Protein AF-A0A962FQV8-F1 (afdb_monomer)

Foldseek 3Di:
DDDDDDPPVVVVVVVVVVVVVVVVVVCPDPLNVCPVVDAQADPPPRDHDDPVCSVVSVVCVVVVPPPDDDD

Secondary structure (DSSP, 8-state):
--------HHHHHHHHHHHHHHHHHHHTSHHHHHHHHS-SB-TTT--B--TTTHHHHHHHHHH--------

Mean predicted aligned error: 11.12 Å

Radius of gyration: 20.38 Å; Cα contacts (8 Å, |Δi|>4): 25; chains: 1; bounding box: 38×38×53 Å

Structure (mmCIF, N/CA/C/O backbone):
data_AF-A0A962FQV8-F1
#
_entry.id   AF-A0A962FQV8-F1
#
loop_
_atom_site.group_PDB
_atom_site.id
_atom_site.type_symbol
_atom_site.label_atom_id
_atom_site.label_alt_id
_atom_site.label_comp_id
_atom_site.label_asym_id
_atom_site.label_entity_id
_atom_site.label_seq_id
_atom_site.pdbx_PDB_ins_code
_atom_site.Cartn_x
_atom_site.Cartn_y
_atom_site.Cartn_z
_atom_site.occupancy
_atom_site.B_iso_or_equiv
_atom_site.auth_seq_id
_atom_site.auth_comp_id
_atom_site.auth_asym_id
_atom_site.auth_atom_id
_atom_site.pdbx_PDB_model_num
ATOM 1 N N . MET A 1 1 ? -18.839 -32.415 36.655 1.00 39.75 1 MET A N 1
ATOM 2 C CA . MET A 1 1 ? -19.283 -31.005 36.710 1.00 39.75 1 MET A CA 1
ATOM 3 C C . MET A 1 1 ? -18.324 -30.185 35.857 1.00 39.75 1 MET A C 1
ATOM 5 O O . MET A 1 1 ? -17.159 -30.074 36.222 1.00 39.75 1 MET A O 1
ATOM 9 N N . ALA A 1 2 ? -18.754 -29.751 34.669 1.00 50.34 2 ALA A N 1
ATOM 10 C CA . ALA A 1 2 ? -17.905 -29.036 33.716 1.00 50.34 2 ALA A CA 1
ATOM 11 C C . ALA A 1 2 ? -17.680 -27.595 34.197 1.00 50.34 2 ALA A C 1
ATOM 13 O O . ALA A 1 2 ? -18.630 -26.893 34.527 1.00 50.34 2 ALA A O 1
ATOM 14 N N . ARG A 1 3 ? -16.418 -27.169 34.281 1.00 54.78 3 ARG A N 1
ATOM 15 C CA . ARG A 1 3 ? -16.062 -25.787 34.611 1.00 54.78 3 ARG A CA 1
ATOM 16 C C . ARG A 1 3 ? -16.240 -24.925 33.365 1.00 54.78 3 ARG A C 1
ATOM 18 O O . ARG A 1 3 ? -15.398 -24.934 32.476 1.00 54.78 3 ARG A O 1
ATOM 25 N N . GLU A 1 4 ? -17.334 -24.186 33.312 1.00 59.59 4 GLU A N 1
ATOM 26 C CA . GLU A 1 4 ? -17.592 -23.151 32.314 1.00 59.59 4 GLU A CA 1
ATOM 27 C C . GLU A 1 4 ? -16.703 -21.923 32.580 1.00 59.59 4 GLU A C 1
ATOM 29 O O . GLU A 1 4 ? -16.915 -21.145 33.509 1.00 59.59 4 GLU A O 1
ATOM 34 N N . HIS A 1 5 ? -15.643 -21.774 31.781 1.00 64.81 5 HIS A N 1
ATOM 35 C CA . HIS A 1 5 ? -14.736 -20.630 31.839 1.00 64.81 5 HIS A CA 1
ATOM 36 C C . HIS A 1 5 ? -15.301 -19.509 30.955 1.00 64.81 5 HIS A C 1
ATOM 38 O O . HIS A 1 5 ? -15.083 -19.494 29.745 1.00 64.81 5 HIS A O 1
ATOM 44 N N . LYS A 1 6 ? -16.068 -18.577 31.537 1.00 60.34 6 LYS A N 1
ATOM 45 C CA . LYS A 1 6 ? -16.502 -17.369 30.817 1.00 60.34 6 LYS A CA 1
ATOM 46 C C . LYS A 1 6 ? -15.277 -16.484 30.547 1.00 60.34 6 LYS A C 1
ATOM 48 O O . LYS A 1 6 ? -14.638 -16.055 31.512 1.00 60.34 6 LYS A O 1
ATOM 53 N N . PRO A 1 7 ? -14.930 -16.192 29.280 1.00 61.09 7 PRO A N 1
ATOM 54 C CA . PRO A 1 7 ? -13.852 -15.260 28.995 1.00 61.09 7 PRO A CA 1
ATOM 55 C C . PRO A 1 7 ? -14.238 -13.883 29.542 1.00 61.09 7 PRO A C 1
ATOM 57 O O . PRO A 1 7 ? -15.378 -13.436 29.405 1.00 61.09 7 PRO A O 1
ATOM 60 N N . LYS A 1 8 ? -13.289 -13.215 30.203 1.00 62.84 8 LYS A N 1
ATOM 61 C CA . LYS A 1 8 ? -13.468 -11.842 30.679 1.00 62.84 8 LYS A CA 1
ATOM 62 C C . LYS A 1 8 ? -13.560 -10.934 29.451 1.00 62.84 8 LYS A C 1
ATOM 64 O O . LYS A 1 8 ? -12.544 -10.603 28.846 1.00 62.84 8 LYS A O 1
ATOM 69 N N . VAL A 1 9 ? -14.791 -10.590 29.080 1.00 62.88 9 VAL A N 1
ATOM 70 C CA . VAL A 1 9 ? -15.167 -9.833 27.872 1.00 62.88 9 VAL A CA 1
ATOM 71 C C . VAL A 1 9 ? -14.339 -8.545 27.724 1.00 62.88 9 VAL A C 1
ATOM 73 O O . VAL A 1 9 ? -13.877 -8.225 26.637 1.00 62.88 9 VAL A O 1
ATOM 76 N N . SER A 1 10 ? -14.005 -7.897 28.846 1.00 69.62 10 SER A N 1
ATOM 77 C CA . SER A 1 10 ? -13.241 -6.643 28.888 1.00 69.62 10 SER A CA 1
ATOM 78 C C . SER A 1 10 ? -11.840 -6.708 28.268 1.00 69.62 10 SER A C 1
ATOM 80 O O . SER A 1 10 ? -11.403 -5.736 27.664 1.00 69.62 10 SER A O 1
ATOM 82 N N . GLY A 1 11 ? -11.123 -7.829 28.4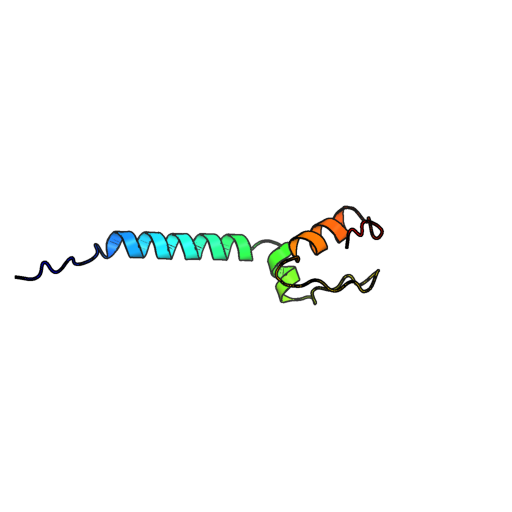04 1.00 76.31 11 GLY A N 1
ATOM 83 C CA . GLY A 1 11 ? -9.774 -7.959 27.840 1.00 76.31 11 GLY A CA 1
ATOM 84 C C . GLY A 1 11 ? -9.789 -8.202 26.330 1.00 76.31 11 GLY A C 1
ATOM 85 O O . GLY A 1 11 ? -8.913 -7.731 25.612 1.00 76.31 11 GLY A O 1
ATOM 86 N N . LEU A 1 12 ? -10.805 -8.914 25.837 1.00 81.31 12 LEU A N 1
ATOM 87 C CA . LEU A 1 12 ? -10.957 -9.193 24.409 1.00 81.31 12 LEU A CA 1
ATOM 88 C C . LEU A 1 12 ? -11.371 -7.935 23.639 1.00 81.31 12 LEU A C 1
ATOM 90 O O . LEU A 1 12 ? -10.819 -7.673 22.572 1.00 81.31 12 LEU A O 1
ATOM 94 N N . ASP A 1 13 ? -12.273 -7.128 24.201 1.00 83.31 13 ASP A N 1
ATOM 95 C CA . ASP A 1 13 ? -12.667 -5.841 23.622 1.00 83.31 13 ASP A CA 1
ATOM 96 C C . ASP A 1 13 ? -11.479 -4.878 23.474 1.00 83.31 13 ASP A C 1
ATOM 98 O O . ASP A 1 13 ? -11.322 -4.246 22.427 1.00 83.31 13 ASP A O 1
ATOM 102 N N . GLU A 1 14 ? -10.591 -4.806 24.472 1.00 85.69 14 GLU A N 1
ATOM 103 C CA . GLU A 1 14 ? -9.397 -3.956 24.402 1.00 85.69 14 GLU A CA 1
ATOM 104 C C . GLU A 1 14 ? -8.432 -4.403 23.294 1.00 85.69 14 GLU A C 1
ATOM 106 O O . GLU A 1 14 ? -7.936 -3.575 22.522 1.00 85.69 14 GLU A O 1
ATOM 111 N N . VAL A 1 15 ? -8.206 -5.714 23.166 1.00 88.75 15 VAL A N 1
ATOM 112 C CA . VAL A 1 15 ? -7.353 -6.288 22.116 1.00 88.75 15 VAL A CA 1
ATOM 113 C C . VAL A 1 15 ? -7.924 -5.994 20.729 1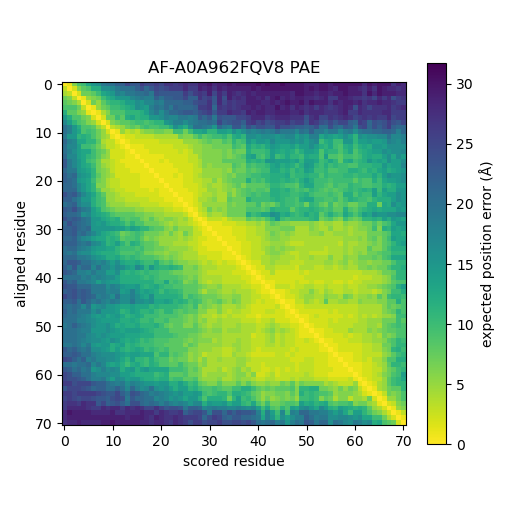.00 88.75 15 VAL A C 1
ATOM 115 O O . VAL A 1 15 ? -7.190 -5.555 19.841 1.00 88.75 15 VAL A O 1
ATOM 118 N N . VAL A 1 16 ? -9.235 -6.167 20.539 1.00 89.62 16 VAL A N 1
ATOM 119 C CA . VAL A 1 16 ? -9.906 -5.867 19.264 1.00 89.62 16 VAL A CA 1
ATOM 120 C C . VAL A 1 16 ? -9.842 -4.371 18.947 1.00 89.62 16 VAL A C 1
ATOM 122 O O . VAL A 1 16 ? -9.541 -3.994 17.812 1.00 89.62 16 VAL A O 1
ATOM 125 N N . ALA A 1 17 ? -10.067 -3.503 19.937 1.00 87.94 17 ALA A N 1
ATOM 126 C CA . ALA A 1 17 ? -9.960 -2.056 19.768 1.00 87.94 17 ALA A CA 1
ATOM 127 C C . ALA A 1 17 ? -8.531 -1.621 19.400 1.00 87.94 17 ALA A C 1
ATOM 129 O O . ALA A 1 17 ? -8.340 -0.753 18.548 1.00 87.94 17 ALA A O 1
ATOM 130 N N . ASN A 1 18 ? -7.512 -2.236 20.004 1.00 87.62 18 ASN A N 1
ATOM 131 C CA . ASN A 1 18 ? -6.113 -1.970 19.677 1.00 87.62 18 ASN A CA 1
ATOM 132 C C . ASN A 1 18 ? -5.753 -2.444 18.256 1.00 87.62 18 ASN A C 1
ATOM 134 O O . ASN A 1 18 ? -5.164 -1.686 17.486 1.00 87.62 18 ASN A O 1
ATOM 138 N N . ALA A 1 19 ? -6.194 -3.642 17.862 1.00 86.25 19 ALA A N 1
ATOM 139 C CA . ALA A 1 19 ? -5.973 -4.166 16.515 1.00 86.25 19 ALA A CA 1
ATOM 140 C C . ALA A 1 19 ? -6.585 -3.269 15.422 1.00 86.25 19 ALA A C 1
ATOM 142 O O . ALA A 1 19 ? -5.960 -3.054 14.381 1.00 86.25 19 ALA A O 1
ATOM 143 N N . ARG A 1 20 ? -7.779 -2.708 15.667 1.00 86.31 20 ARG A N 1
ATOM 144 C CA . ARG A 1 20 ? -8.425 -1.753 14.750 1.00 86.31 20 ARG A CA 1
ATOM 145 C C . ARG A 1 20 ? -7.615 -0.466 14.608 1.00 86.31 20 ARG A C 1
ATOM 147 O O . ARG A 1 20 ? -7.253 -0.128 13.487 1.00 86.31 20 ARG A O 1
ATOM 154 N N . ARG A 1 21 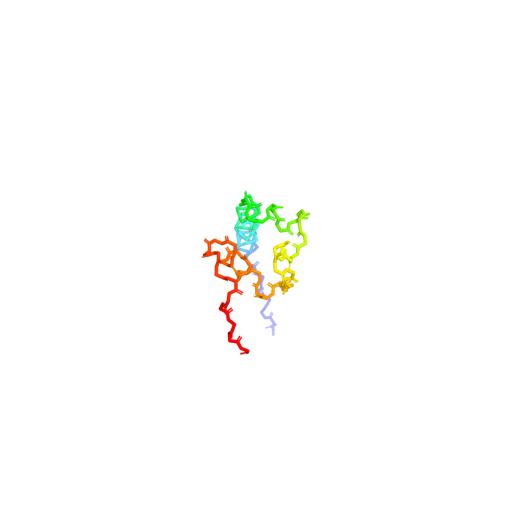? -7.232 0.167 15.724 1.00 86.12 21 ARG A N 1
ATOM 155 C CA . ARG A 1 21 ? -6.419 1.399 15.714 1.00 86.12 21 ARG A CA 1
ATOM 156 C C . ARG A 1 21 ? -5.115 1.221 14.938 1.00 86.12 21 ARG A C 1
ATOM 158 O O . ARG A 1 21 ? -4.822 2.003 14.043 1.00 86.12 21 ARG A O 1
ATOM 165 N N . GLN A 1 22 ? -4.396 0.127 15.188 1.00 85.00 22 GLN A N 1
ATOM 166 C CA . 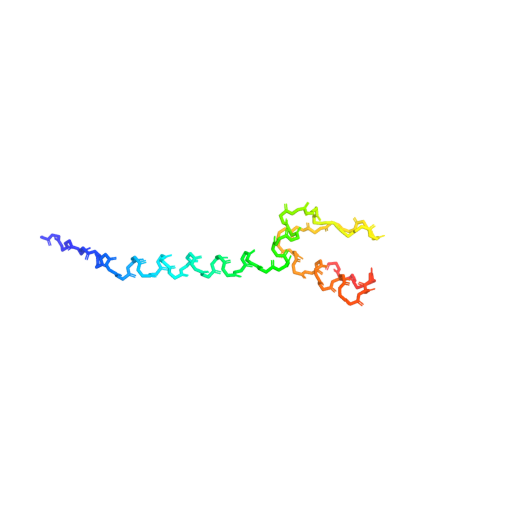GLN A 1 22 ? -3.160 -0.178 14.463 1.00 85.00 22 GLN A CA 1
ATOM 167 C C . GLN A 1 22 ? -3.380 -0.464 12.968 1.00 85.00 22 GLN A C 1
ATOM 169 O O . GLN A 1 22 ? -2.469 -0.275 12.161 1.00 85.00 22 GLN A O 1
ATOM 174 N N . SER A 1 23 ? -4.555 -0.957 12.563 1.00 80.25 23 SER A N 1
ATOM 175 C CA . SER A 1 23 ? -4.910 -1.052 11.141 1.00 80.25 23 SER A CA 1
ATOM 176 C C . SER A 1 23 ? -5.112 0.337 10.550 1.00 80.25 23 SER A C 1
ATOM 178 O O . SER A 1 23 ? -4.469 0.677 9.564 1.00 80.25 23 SER A O 1
ATOM 180 N N . GLU A 1 24 ? -5.925 1.169 11.198 1.00 82.38 24 GLU A N 1
ATOM 181 C CA . GLU A 1 24 ? -6.240 2.521 10.731 1.00 82.38 24 GLU A CA 1
ATOM 182 C C . GLU A 1 24 ? -4.993 3.412 10.624 1.00 82.38 24 GLU A C 1
ATOM 184 O O . GLU A 1 24 ? -4.855 4.196 9.683 1.00 82.38 24 GLU A O 1
ATOM 189 N N . GLU A 1 25 ? -4.056 3.284 11.564 1.00 81.69 25 GLU A N 1
ATOM 190 C CA . GLU A 1 25 ? -2.776 3.995 11.534 1.00 81.69 25 GLU A CA 1
ATOM 191 C C . GLU A 1 25 ? -1.897 3.566 10.355 1.00 81.69 25 GLU A C 1
ATOM 193 O O . GLU A 1 25 ? -1.300 4.421 9.695 1.00 81.69 25 GLU A O 1
ATOM 198 N N . ARG A 1 26 ? -1.863 2.265 10.031 1.00 75.19 26 ARG A N 1
ATOM 199 C CA . ARG A 1 26 ? -1.173 1.772 8.829 1.00 75.19 26 ARG A CA 1
ATOM 200 C C . ARG A 1 26 ? -1.848 2.303 7.565 1.00 75.19 26 ARG A C 1
ATOM 202 O O . ARG A 1 26 ? -1.159 2.850 6.699 1.00 75.19 26 ARG A O 1
ATOM 209 N N . GLU A 1 27 ? -3.183 2.281 7.527 1.00 74.06 27 GLU A N 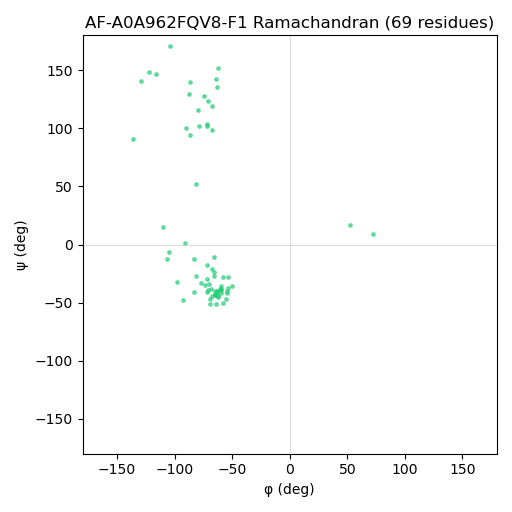1
ATOM 210 C CA . GLU A 1 27 ? -3.982 2.693 6.364 1.00 74.06 27 GLU A CA 1
ATOM 211 C C . GLU A 1 27 ? -3.858 4.186 6.055 1.00 74.06 27 GLU A C 1
ATOM 213 O O . GLU A 1 27 ? -4.039 4.622 4.911 1.00 74.06 27 GLU A O 1
ATOM 218 N N . ARG A 1 28 ? -3.503 4.991 7.060 1.00 76.06 28 ARG A N 1
ATOM 219 C CA . ARG A 1 28 ? -3.223 6.419 6.896 1.00 76.06 28 ARG A CA 1
ATOM 220 C C . ARG A 1 28 ? -1.911 6.693 6.170 1.00 76.06 28 ARG A C 1
ATOM 222 O O . ARG A 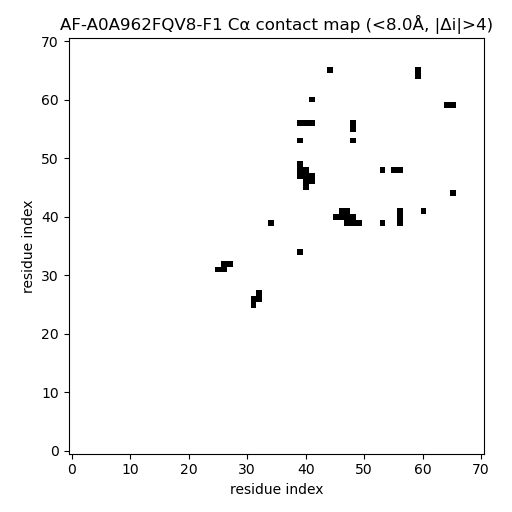1 28 ? -1.761 7.810 5.668 1.00 76.06 28 ARG A O 1
ATOM 229 N N . GLY A 1 29 ? -0.996 5.732 6.068 1.00 81.62 29 GLY A N 1
ATOM 230 C CA . GLY A 1 29 ? 0.272 5.905 5.368 1.00 81.62 29 GLY A CA 1
ATOM 231 C C . GLY A 1 29 ? 0.098 6.158 3.865 1.00 81.62 29 GLY A C 1
ATOM 232 O O . GLY A 1 29 ? -0.738 5.546 3.203 1.00 81.62 29 GLY A O 1
ATOM 233 N N . TYR A 1 30 ? 0.938 7.028 3.290 1.00 78.50 30 TYR A N 1
ATOM 234 C CA . TYR A 1 30 ? 0.948 7.310 1.843 1.00 78.50 30 TYR A CA 1
ATOM 235 C C . TYR A 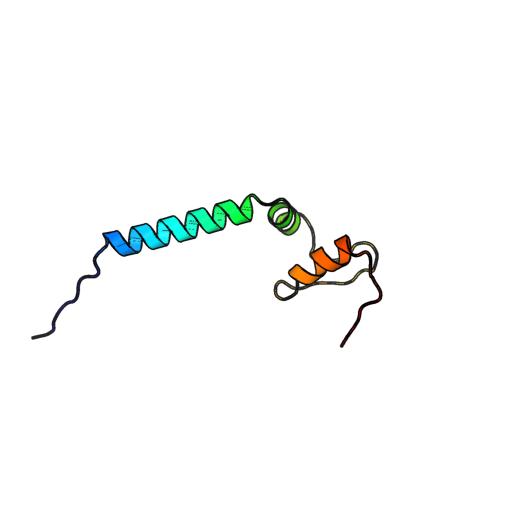1 30 ? 1.092 6.047 0.989 1.00 78.50 30 TYR A C 1
ATOM 237 O O . TYR A 1 30 ? 0.448 5.917 -0.050 1.00 78.50 30 TYR A O 1
ATOM 245 N N . ARG A 1 31 ? 1.901 5.094 1.463 1.00 79.44 31 ARG A N 1
ATOM 246 C CA . ARG A 1 31 ? 2.087 3.790 0.830 1.00 79.44 31 ARG A CA 1
ATOM 247 C C . ARG A 1 31 ? 0.763 3.040 0.696 1.00 79.44 31 ARG A C 1
ATOM 249 O O . ARG A 1 31 ? 0.442 2.590 -0.392 1.00 79.44 31 ARG A O 1
ATOM 256 N N . GLU A 1 32 ? -0.016 2.920 1.765 1.00 82.31 32 GLU A N 1
ATOM 257 C CA . GLU A 1 32 ? -1.252 2.128 1.740 1.00 82.31 32 GLU A CA 1
ATOM 258 C C . GLU A 1 32 ? -2.339 2.784 0.885 1.00 82.31 32 GLU A C 1
ATOM 260 O O . GLU A 1 32 ? -3.053 2.092 0.162 1.00 82.31 32 GLU A O 1
ATOM 265 N N . ARG A 1 33 ? -2.394 4.122 0.864 1.00 84.19 33 ARG A N 1
ATOM 266 C CA . ARG A 1 33 ? -3.251 4.864 -0.074 1.00 84.19 33 ARG A CA 1
ATOM 267 C C . ARG A 1 33 ? -2.862 4.602 -1.529 1.00 84.19 33 ARG A C 1
ATOM 269 O O . ARG A 1 33 ? -3.736 4.354 -2.352 1.00 84.19 33 ARG A O 1
ATOM 276 N N . ALA A 1 34 ? -1.565 4.606 -1.841 1.00 83.12 34 ALA A N 1
ATOM 277 C CA . ALA A 1 34 ? -1.081 4.303 -3.185 1.00 83.12 34 ALA A CA 1
ATOM 278 C C . ALA A 1 34 ? -1.412 2.859 -3.600 1.00 83.12 34 ALA A C 1
ATOM 280 O O . ALA A 1 34 ? -1.860 2.638 -4.719 1.00 83.12 34 ALA A O 1
ATOM 281 N N . LEU A 1 35 ? -1.280 1.888 -2.691 1.00 83.56 35 LEU A N 1
ATOM 282 C CA . LEU A 1 35 ? -1.599 0.480 -2.964 1.00 83.56 35 LEU A CA 1
ATOM 283 C C . LEU A 1 35 ? -3.091 0.203 -3.186 1.00 83.56 35 LEU A C 1
ATOM 285 O O . LEU A 1 35 ? -3.421 -0.822 -3.780 1.00 83.56 35 LEU A O 1
ATOM 289 N N . LYS A 1 36 ? -3.980 1.086 -2.711 1.00 84.56 36 LYS A N 1
ATOM 290 C CA . LYS A 1 36 ? -5.425 1.031 -2.990 1.00 84.56 36 LYS A CA 1
ATOM 291 C C . LYS A 1 36 ? -5.789 1.636 -4.351 1.00 84.56 36 LYS A C 1
ATOM 293 O O . LYS A 1 36 ? -6.812 1.263 -4.912 1.00 84.56 36 LYS A O 1
ATOM 298 N N . LEU A 1 37 ? -4.988 2.576 -4.853 1.00 86.00 37 LEU A N 1
ATOM 299 C CA . LEU A 1 37 ? -5.274 3.327 -6.081 1.00 86.00 37 LEU A CA 1
ATOM 300 C C . LEU A 1 37 ? -4.557 2.769 -7.313 1.00 86.00 37 LEU A C 1
ATOM 302 O O . LEU A 1 37 ? -5.084 2.875 -8.416 1.00 86.00 37 LEU A O 1
ATOM 306 N N . TYR A 1 38 ? -3.362 2.204 -7.138 1.00 83.38 38 TYR A N 1
ATOM 307 C CA . TYR A 1 38 ? -2.482 1.842 -8.244 1.00 83.38 38 TYR A CA 1
ATOM 308 C C . TYR A 1 38 ? -2.236 0.334 -8.332 1.00 83.38 38 TYR A C 1
ATOM 310 O O . TYR A 1 38 ? -2.141 -0.342 -7.301 1.00 83.38 38 TYR A O 1
ATOM 318 N N . PRO A 1 39 ? -2.079 -0.196 -9.561 1.00 86.12 39 PRO A N 1
ATOM 319 C CA . PRO A 1 39 ? -1.684 -1.580 -9.765 1.00 86.12 39 PRO A CA 1
ATOM 320 C C . PRO A 1 39 ? -0.292 -1.839 -9.180 1.00 86.12 39 PRO A C 1
ATOM 322 O O . PRO A 1 39 ? 0.558 -0.949 -9.111 1.00 86.12 39 PRO A O 1
ATOM 325 N N . TRP A 1 40 ? -0.042 -3.081 -8.770 1.00 89.81 40 TRP A N 1
ATOM 326 C CA . TRP A 1 40 ? 1.233 -3.503 -8.183 1.00 89.81 40 TRP A CA 1
ATOM 327 C C . TRP A 1 40 ? 2.271 -3.800 -9.268 1.00 89.81 40 TRP A C 1
ATOM 329 O O . TRP A 1 40 ? 2.868 -4.867 -9.307 1.00 89.81 40 TRP A O 1
ATOM 339 N N . ILE A 1 41 ? 2.466 -2.848 -10.172 1.00 88.44 41 ILE A N 1
ATOM 340 C CA . ILE A 1 41 ? 3.379 -2.949 -11.307 1.00 88.44 41 ILE A CA 1
ATOM 341 C C . ILE A 1 41 ? 4.278 -1.718 -11.345 1.00 88.44 41 ILE A C 1
ATOM 343 O O . ILE A 1 41 ? 3.841 -0.595 -11.079 1.00 88.44 41 ILE A O 1
ATOM 347 N N . CYS A 1 42 ? 5.551 -1.910 -11.679 1.00 87.06 42 CYS A N 1
ATOM 348 C CA . CYS A 1 42 ? 6.436 -0.790 -11.958 1.00 87.06 42 CYS A CA 1
ATOM 349 C C . CYS A 1 42 ? 6.183 -0.273 -13.379 1.00 87.06 42 CYS A C 1
ATOM 351 O O . CYS A 1 42 ? 6.471 -0.960 -14.356 1.00 87.06 42 CYS A O 1
ATOM 353 N N . GLY A 1 43 ? 5.715 0.970 -13.513 1.00 83.50 43 GLY A N 1
ATOM 354 C CA . GLY A 1 43 ? 5.434 1.578 -14.821 1.00 83.50 43 GLY A CA 1
ATOM 355 C C . GLY A 1 43 ? 6.662 1.811 -15.716 1.00 83.50 43 GLY A C 1
ATOM 356 O O . GLY A 1 43 ? 6.492 2.126 -16.887 1.00 83.50 43 GLY A O 1
ATOM 357 N N . ARG A 1 44 ? 7.891 1.669 -15.192 1.00 84.12 44 ARG A N 1
ATOM 358 C CA . ARG A 1 44 ? 9.133 1.839 -15.968 1.00 84.12 44 ARG A CA 1
ATOM 359 C C . ARG A 1 44 ? 9.649 0.530 -16.563 1.00 84.12 44 ARG A C 1
ATOM 361 O O . ARG A 1 44 ? 10.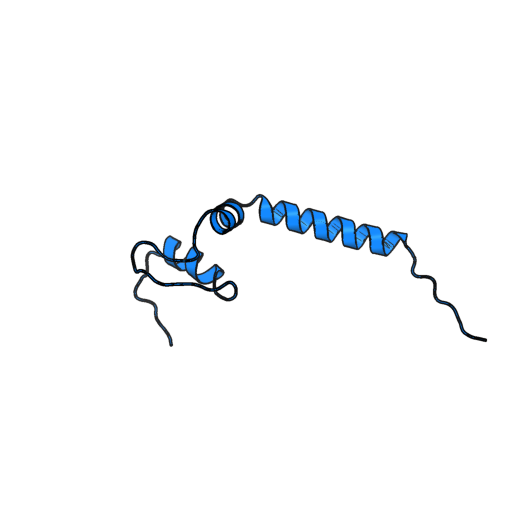025 0.513 -17.726 1.00 84.12 44 ARG A O 1
ATOM 368 N N . CYS A 1 45 ? 9.713 -0.537 -15.768 1.00 87.31 45 CYS A N 1
ATOM 369 C CA . CYS A 1 45 ? 10.267 -1.827 -16.196 1.00 87.31 45 CYS A CA 1
ATOM 370 C C . CYS A 1 45 ? 9.194 -2.892 -16.471 1.00 87.31 45 CYS A C 1
ATOM 372 O O . CYS A 1 45 ? 9.530 -3.981 -16.919 1.00 87.31 45 CYS A O 1
ATOM 374 N N . GLY A 1 46 ? 7.918 -2.606 -16.187 1.00 84.56 46 GLY A N 1
ATOM 375 C CA . GLY A 1 46 ? 6.811 -3.547 -16.366 1.00 84.56 46 GLY A CA 1
ATOM 376 C C . GLY A 1 46 ? 6.783 -4.691 -15.348 1.00 84.56 46 GLY A C 1
ATOM 377 O O . GLY A 1 46 ? 6.001 -5.619 -15.512 1.00 84.56 46 GLY A O 1
ATOM 378 N N . ARG A 1 47 ? 7.619 -4.653 -14.299 1.00 85.62 47 ARG A N 1
ATOM 379 C CA . ARG A 1 47 ? 7.702 -5.731 -13.302 1.00 85.62 47 ARG A CA 1
ATOM 380 C C . ARG A 1 47 ? 6.455 -5.757 -12.426 1.00 85.62 47 ARG A C 1
ATOM 382 O O . ARG A 1 47 ? 6.132 -4.759 -11.778 1.00 85.62 47 ARG A O 1
ATOM 389 N N . GLU A 1 48 ? 5.791 -6.904 -12.404 1.00 87.06 48 GLU A N 1
ATOM 390 C CA . GLU A 1 48 ? 4.628 -7.171 -11.564 1.00 87.06 48 GLU A CA 1
ATOM 391 C C . GLU A 1 48 ? 5.059 -7.679 -10.188 1.00 87.06 48 GLU A C 1
ATOM 393 O O . GLU A 1 48 ? 5.981 -8.483 -10.042 1.0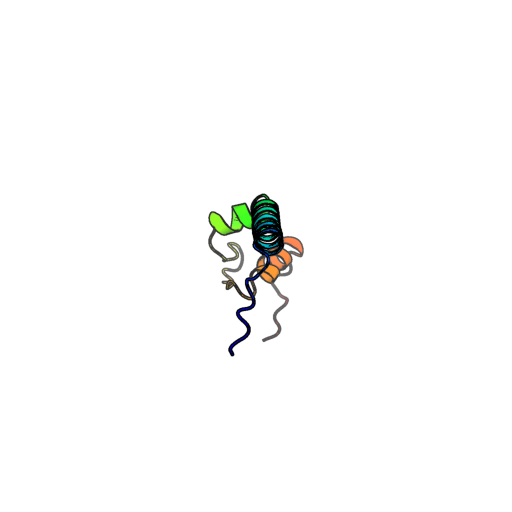0 87.06 48 GLU A O 1
ATOM 398 N N . PHE A 1 49 ? 4.369 -7.199 -9.165 1.00 87.12 49 PHE A N 1
ATOM 399 C CA . PHE A 1 49 ? 4.565 -7.577 -7.780 1.00 87.12 49 PHE A CA 1
ATOM 400 C C . PHE A 1 49 ? 3.250 -8.117 -7.226 1.00 87.12 49 PHE A C 1
ATOM 402 O O . PHE A 1 49 ? 2.150 -7.716 -7.601 1.00 87.12 49 PHE A O 1
ATOM 409 N N . THR A 1 50 ? 3.367 -9.046 -6.295 1.00 87.38 50 THR A N 1
ATOM 410 C CA . THR A 1 50 ? 2.263 -9.670 -5.580 1.00 87.38 50 THR A CA 1
ATOM 411 C C . THR A 1 50 ? 2.167 -9.112 -4.167 1.00 87.38 50 THR A C 1
ATOM 413 O O . THR A 1 50 ? 3.071 -8.450 -3.654 1.00 87.38 50 THR A O 1
ATOM 416 N N . ARG A 1 51 ? 1.080 -9.451 -3.469 1.00 84.19 51 ARG A N 1
ATOM 417 C CA . ARG A 1 51 ? 0.890 -9.032 -2.077 1.00 84.19 51 ARG A CA 1
ATOM 418 C C . ARG A 1 51 ? 2.020 -9.496 -1.150 1.00 84.19 51 ARG A C 1
ATOM 420 O O . ARG A 1 51 ? 2.295 -8.817 -0.165 1.00 84.19 51 ARG A O 1
ATOM 427 N N . ALA A 1 52 ? 2.673 -10.614 -1.479 1.00 85.62 52 ALA A N 1
ATOM 428 C CA . ALA A 1 52 ? 3.777 -11.177 -0.708 1.00 85.62 52 ALA A CA 1
ATOM 429 C C . ALA A 1 52 ? 5.063 -10.338 -0.818 1.00 85.62 52 ALA A C 1
ATOM 431 O O . ALA A 1 52 ? 5.730 -10.119 0.189 1.00 85.62 52 ALA A O 1
ATOM 432 N N . ASN A 1 53 ? 5.371 -9.809 -2.007 1.00 84.56 53 ASN A N 1
ATOM 433 C CA . ASN A 1 53 ? 6.596 -9.045 -2.283 1.00 84.56 53 ASN A CA 1
ATOM 434 C C . ASN A 1 53 ? 6.357 -7.542 -2.517 1.00 84.56 53 ASN A C 1
ATOM 436 O O . ASN A 1 53 ? 7.246 -6.810 -2.944 1.00 84.56 53 ASN A O 1
ATOM 440 N N . LEU A 1 54 ? 5.184 -7.018 -2.155 1.00 84.56 54 LEU A N 1
ATOM 441 C CA . LEU A 1 54 ? 4.848 -5.592 -2.261 1.00 84.56 54 LEU A CA 1
ATOM 442 C C . LEU A 1 54 ? 5.864 -4.660 -1.584 1.00 84.56 54 LEU A C 1
ATOM 444 O O . LEU A 1 54 ? 6.003 -3.489 -1.952 1.00 84.56 54 LEU A O 1
ATOM 448 N N . ARG A 1 55 ? 6.563 -5.136 -0.546 1.00 83.75 55 ARG A N 1
ATOM 449 C CA . ARG A 1 55 ? 7.652 -4.382 0.095 1.00 83.75 55 ARG A CA 1
ATOM 450 C C . ARG A 1 55 ? 8.772 -4.068 -0.892 1.00 83.75 55 ARG A C 1
ATOM 452 O O . ARG A 1 55 ? 9.261 -2.939 -0.872 1.00 83.75 55 ARG A O 1
ATOM 459 N N . GLU A 1 56 ? 9.084 -5.008 -1.772 1.00 85.88 56 GLU A N 1
ATOM 460 C CA . GLU A 1 56 ? 10.137 -4.918 -2.778 1.00 85.88 56 GLU A CA 1
ATOM 461 C C . GLU A 1 56 ? 9.798 -3.882 -3.848 1.00 85.88 56 GLU A C 1
ATOM 463 O O . GLU A 1 56 ? 10.663 -3.080 -4.168 1.00 85.88 56 GLU A O 1
ATOM 468 N N . LEU A 1 57 ? 8.533 -3.752 -4.276 1.00 85.94 57 LEU A N 1
ATOM 469 C CA . LEU A 1 57 ? 8.098 -2.674 -5.186 1.00 85.94 57 LEU A CA 1
ATOM 470 C C . LEU A 1 57 ? 8.459 -1.276 -4.651 1.00 85.94 57 LEU A C 1
ATOM 472 O O . LEU A 1 57 ? 8.879 -0.387 -5.387 1.00 85.94 57 LEU A O 1
ATOM 476 N N . THR A 1 58 ? 8.312 -1.069 -3.340 1.00 83.00 58 THR A N 1
ATOM 477 C CA . THR A 1 58 ? 8.630 0.225 -2.713 1.00 83.00 58 THR A CA 1
ATOM 478 C C . THR A 1 58 ? 10.131 0.468 -2.619 1.00 83.00 58 THR A C 1
ATOM 480 O O . THR A 1 58 ? 10.569 1.610 -2.741 1.00 83.00 58 THR A O 1
ATOM 483 N N . VAL A 1 59 ? 10.918 -0.587 -2.396 1.00 84.88 59 VAL A N 1
ATOM 484 C CA . VAL A 1 59 ? 12.383 -0.497 -2.400 1.00 84.88 59 VAL A CA 1
ATOM 485 C C . VAL A 1 59 ? 12.877 -0.246 -3.820 1.00 84.88 59 VAL A C 1
ATOM 487 O O . VAL A 1 59 ? 13.620 0.705 -4.011 1.00 84.88 59 VAL A O 1
ATOM 490 N N . HIS A 1 60 ? 12.364 -0.991 -4.797 1.00 84.00 60 HIS A N 1
ATOM 491 C CA . HIS A 1 60 ? 12.652 -0.878 -6.225 1.00 84.00 60 HIS A CA 1
ATOM 492 C C . HIS A 1 60 ? 12.417 0.536 -6.776 1.00 84.00 60 HIS A C 1
ATOM 494 O O . HIS A 1 60 ? 13.221 1.072 -7.533 1.00 84.00 60 HIS A O 1
ATOM 500 N N . HIS A 1 61 ? 11.330 1.194 -6.364 1.00 82.00 61 HIS A N 1
ATOM 501 C CA . HIS A 1 61 ? 11.094 2.593 -6.734 1.00 82.00 61 HIS A CA 1
ATOM 502 C C . HIS A 1 61 ? 12.030 3.578 -6.026 1.00 82.00 61 HIS A C 1
ATOM 504 O O . HIS A 1 61 ? 12.312 4.636 -6.577 1.00 82.00 61 HIS A O 1
ATOM 510 N N . ARG A 1 62 ? 12.486 3.264 -4.807 1.00 83.38 62 ARG A N 1
ATOM 511 C CA . ARG A 1 62 ? 13.333 4.152 -3.999 1.00 83.38 62 ARG A CA 1
ATOM 512 C C . ARG A 1 62 ? 14.814 4.049 -4.365 1.00 83.38 62 ARG A C 1
ATOM 514 O O . ARG A 1 62 ? 15.489 5.071 -4.365 1.00 83.38 62 ARG A O 1
ATOM 521 N N . ASN A 1 63 ? 15.326 2.845 -4.608 1.00 79.75 63 ASN A N 1
ATOM 522 C CA . ASN A 1 63 ? 16.731 2.622 -4.947 1.00 79.75 63 ASN A CA 1
ATOM 523 C C . ASN A 1 63 ? 17.013 2.845 -6.440 1.00 79.75 63 ASN A C 1
ATOM 525 O O . ASN A 1 63 ? 18.176 2.954 -6.808 1.00 79.75 63 ASN A O 1
ATOM 529 N N . HIS A 1 64 ? 15.966 2.942 -7.277 1.00 74.94 64 HIS A N 1
ATOM 530 C CA . HIS A 1 64 ? 16.062 3.038 -8.739 1.00 74.94 64 HIS A CA 1
ATOM 531 C C . HIS A 1 64 ? 16.909 1.926 -9.375 1.00 74.94 64 HIS A C 1
ATOM 533 O O . HIS A 1 64 ? 17.307 2.035 -10.536 1.00 74.94 64 HIS A O 1
ATOM 539 N N . ASP A 1 65 ? 17.159 0.851 -8.628 1.00 73.06 65 ASP A N 1
ATOM 540 C CA . ASP A 1 65 ? 17.913 -0.286 -9.108 1.00 73.06 65 ASP A CA 1
ATOM 541 C C . ASP A 1 65 ? 16.931 -1.265 -9.739 1.00 73.06 65 ASP A C 1
ATOM 543 O O . ASP A 1 65 ? 16.184 -1.993 -9.074 1.00 73.06 65 ASP A O 1
ATOM 547 N N . HIS A 1 66 ? 16.890 -1.204 -11.065 1.00 72.62 66 HIS A N 1
ATOM 548 C CA . HIS A 1 66 ? 16.051 -2.063 -11.879 1.00 72.62 66 HIS A CA 1
ATOM 549 C C . HIS A 1 66 ? 16.768 -3.351 -12.314 1.00 72.62 66 HIS A C 1
ATOM 551 O O . HIS A 1 66 ? 16.157 -4.148 -13.023 1.00 72.62 66 HIS A O 1
ATOM 557 N N . ASN A 1 67 ? 18.022 -3.552 -11.886 1.00 66.31 67 ASN A N 1
ATOM 558 C CA . ASN A 1 67 ? 18.880 -4.671 -12.274 1.00 66.31 67 ASN A CA 1
ATOM 559 C C . ASN A 1 67 ? 19.072 -5.728 -11.176 1.00 66.31 67 ASN A C 1
ATOM 561 O O . ASN A 1 67 ? 19.549 -6.818 -11.487 1.00 66.31 67 ASN A O 1
ATOM 565 N N . ASP A 1 68 ? 18.691 -5.460 -9.925 1.00 55.12 68 ASP A N 1
ATOM 566 C CA . ASP A 1 68 ? 18.796 -6.459 -8.855 1.00 55.12 68 ASP A CA 1
ATOM 567 C C . ASP A 1 68 ? 17.743 -7.576 -9.035 1.00 55.12 68 ASP A C 1
ATOM 569 O O . ASP A 1 68 ? 16.531 -7.413 -8.816 1.00 55.12 68 ASP A O 1
ATOM 573 N N . ASN A 1 69 ? 18.220 -8.713 -9.541 1.00 50.19 69 ASN A N 1
ATOM 574 C CA . ASN A 1 69 ? 17.439 -9.905 -9.839 1.00 50.19 69 ASN A CA 1
ATOM 575 C C . ASN A 1 69 ? 18.173 -11.164 -9.358 1.00 50.19 69 ASN A C 1
ATOM 577 O O . ASN A 1 69 ? 18.913 -11.770 -10.138 1.00 50.19 69 ASN A O 1
ATOM 581 N N . PRO A 1 70 ? 17.941 -11.619 -8.118 1.00 49.88 70 PRO A N 1
ATOM 582 C CA . PRO A 1 70 ? 18.086 -13.023 -7.795 1.00 49.88 70 PRO A CA 1
ATOM 583 C C . PRO A 1 70 ? 16.763 -13.746 -8.089 1.00 49.88 70 PRO A C 1
ATOM 585 O O . PRO A 1 70 ? 15.687 -13.279 -7.710 1.00 49.88 70 PRO A O 1
ATOM 588 N N . SER A 1 71 ? 16.876 -14.848 -8.836 1.00 40.53 71 SER A N 1
ATOM 589 C CA . SER A 1 71 ? 15.799 -15.816 -9.104 1.00 40.53 71 SER A CA 1
ATOM 590 C C . SER A 1 71 ? 15.241 -16.451 -7.836 1.00 40.53 71 SER A C 1
ATOM 592 O O . SER A 1 71 ? 16.008 -16.576 -6.855 1.00 40.53 71 SER A O 1
#

pLDDT: mean 77.73, std 12.23, range [39.75, 89.81]

Sequence (71 aa):
MAREHKPKVSGLDEVVANARRQSEERERGYRERALKLYPWICGRCGREFTRANLRELTVHHRNHDHNDNPS

Solvent-accessible surface area (backbone atoms only — not comparable to full-atom values): 4606 Å² total; per-residue (Å²): 134,85,84,82,78,78,77,68,62,72,63,55,52,51,52,54,53,49,54,49,51,59,47,56,60,52,55,68,34,70,66,48,51,46,63,74,75,44,75,59,50,41,91,86,82,69,52,76,49,47,89,88,48,47,68,50,59,57,47,40,69,70,69,66,53,88,76,85,72,83,133